Protein AF-A0A0R3TUL3-F1 (afdb_monomer_lite)

Secondary structure (DSSP, 8-state):
-HHHHHHHHHHHHHHHHHHHHHHHHTT----HHHHHHHHHT--THHHHHHS-TTSHHHHHHHHHHHHHHHHHHHHHHHHHHHHHHHHHHHHHHHHGGGGHHHHHHHHHHHHHHHHHHHHHHHHHHHHHHHHHHHHHHHHHHHHHHHHHHHHHHHHHHHHHHHHHHHHHHHHHHHHHHHH--

Foldseek 3Di:
DVVVVVVLVVLLVVLLVLLCVLCVVLVDDDDSVNSVVVLVVVDLVVLVVPRDPPDPSSVVSSVSNVVSSVVNVVSVVVVVVVVVVVVVVVVVVVVCPCVVVVVVVVVVVVVVVVVVVVVVVVVVVVVVVVVVVVVVVVVVVVVVVVVCVVVVVVVVVVVVVVVVVVVVVVVVVVVVVVVVD

InterPro domains:
  IPR000727 Target SNARE coiled-coil homology domain [PF05739] (98-134)
  IPR000727 Target SNARE coiled-coil homology domain [PS50192] (62-124)
  IPR000727 Target SNARE coiled-coil homology domain [SM00397] (57-124)
  IPR006011 Syntaxin, N-terminal domain [PF00804] (1-51)
  IPR006012 Syntaxin/epimorphin, conserved site [PS00914] (68-107)
  IPR010989 SNARE [SSF47661] (1-117)
  IPR045242 Syntaxin [PTHR19957] (1-155)

pLDDT: mean 79.67, std 10.66, range [42.91, 92.56]

Structure (mmCIF, N/CA/C/O backbone):
data_AF-A0A0R3TUL3-F1
#
_entry.id   AF-A0A0R3TUL3-F1
#
loop_
_atom_site.group_PDB
_atom_site.id
_atom_site.type_symbol
_atom_site.label_atom_id
_atom_site.label_alt_id
_atom_site.label_comp_id
_atom_site.label_asym_id
_atom_site.label_entity_id
_atom_site.label_seq_id
_atom_site.pdbx_PDB_ins_code
_atom_site.Cartn_x
_atom_site.Cartn_y
_atom_site.Cartn_z
_atom_site.occupancy
_atom_site.B_iso_or_equiv
_atom_site.auth_seq_id
_atom_site.auth_comp_id
_atom_site.auth_asym_id
_atom_site.auth_atom_id
_atom_site.pdbx_PDB_model_num
ATOM 1 N N . MET A 1 1 ? -3.781 -8.060 6.198 1.00 63.50 1 MET A N 1
ATOM 2 C CA . MET A 1 1 ? -4.369 -6.895 6.904 1.00 63.50 1 MET A CA 1
ATOM 3 C C . MET A 1 1 ? -5.847 -7.120 7.218 1.00 63.50 1 MET A C 1
ATOM 5 O O . MET A 1 1 ? -6.225 -7.020 8.376 1.00 63.50 1 MET A O 1
ATOM 9 N N . THR A 1 2 ? -6.669 -7.528 6.246 1.00 78.06 2 THR A N 1
ATOM 10 C CA . THR A 1 2 ? -8.078 -7.927 6.457 1.00 78.06 2 THR A CA 1
ATOM 11 C C . THR A 1 2 ? -8.256 -9.052 7.479 1.00 78.06 2 THR A C 1
ATOM 13 O O . THR A 1 2 ? -9.155 -8.975 8.307 1.00 78.06 2 THR A O 1
ATOM 16 N N . ASP A 1 3 ? -7.381 -10.060 7.490 1.00 82.19 3 ASP A N 1
ATOM 17 C CA . ASP A 1 3 ? -7.468 -11.150 8.477 1.00 82.19 3 ASP A CA 1
ATOM 18 C C . ASP A 1 3 ? -7.118 -10.701 9.901 1.00 82.19 3 ASP A C 1
ATOM 20 O O . ASP A 1 3 ? -7.704 -11.184 10.866 1.00 82.19 3 ASP A O 1
ATOM 24 N N . TYR A 1 4 ? -6.218 -9.722 10.036 1.00 78.81 4 TYR A N 1
ATOM 25 C CA . TYR A 1 4 ? -5.865 -9.140 11.331 1.00 78.81 4 TYR A CA 1
ATOM 26 C C . TYR A 1 4 ? -7.015 -8.291 11.891 1.00 78.81 4 TYR A C 1
ATOM 28 O O . TYR A 1 4 ? -7.368 -8.430 13.059 1.00 78.81 4 TYR A O 1
ATOM 36 N N . ASN A 1 5 ? -7.677 -7.498 11.039 1.00 82.81 5 ASN A N 1
ATOM 37 C CA . ASN A 1 5 ? -8.891 -6.771 11.414 1.00 82.81 5 ASN A CA 1
ATOM 38 C C . ASN A 1 5 ? -10.022 -7.731 11.839 1.00 82.81 5 ASN A C 1
ATOM 40 O O . ASN A 1 5 ? -10.608 -7.549 12.902 1.00 82.81 5 ASN A O 1
ATOM 44 N N . LYS A 1 6 ? -10.261 -8.816 11.085 1.00 87.56 6 LYS A N 1
ATOM 45 C CA . LYS A 1 6 ? -11.243 -9.853 11.459 1.00 87.56 6 LYS A CA 1
ATOM 46 C C . LYS A 1 6 ? -10.939 -10.485 12.820 1.00 87.56 6 LYS A C 1
ATOM 48 O O . LYS A 1 6 ? -11.854 -10.682 13.615 1.00 87.56 6 LYS A O 1
ATOM 53 N N . ALA A 1 7 ? -9.671 -10.791 13.098 1.00 85.31 7 ALA A N 1
ATOM 54 C CA . ALA A 1 7 ? -9.258 -11.346 14.385 1.00 85.31 7 ALA A CA 1
ATOM 55 C C . ALA A 1 7 ? -9.490 -10.358 15.545 1.00 85.31 7 ALA A C 1
ATOM 57 O O . ALA A 1 7 ? -9.951 -10.768 16.610 1.00 85.31 7 ALA A O 1
ATOM 58 N N . GLN A 1 8 ? -9.231 -9.061 15.337 1.00 80.94 8 GLN A N 1
ATOM 59 C CA . GLN A 1 8 ? -9.502 -8.023 16.337 1.00 80.94 8 GLN A CA 1
ATOM 60 C C . GLN A 1 8 ? -11.004 -7.833 16.593 1.00 80.94 8 GLN A C 1
ATOM 62 O O . GLN A 1 8 ? -11.419 -7.770 17.749 1.00 80.94 8 GLN A O 1
ATOM 67 N N . VAL A 1 9 ? -11.838 -7.821 15.549 1.00 88.12 9 VAL A N 1
ATOM 68 C CA . VAL A 1 9 ? -13.303 -7.742 15.701 1.00 88.12 9 VAL A CA 1
ATOM 69 C C . VAL A 1 9 ? -13.836 -8.952 16.474 1.00 88.12 9 VAL A C 1
ATOM 71 O O . VAL A 1 9 ? -14.602 -8.790 17.420 1.00 88.12 9 VAL A O 1
ATOM 74 N N . ALA A 1 10 ? -13.354 -10.159 16.166 1.00 88.12 10 ALA A N 1
ATOM 75 C CA . ALA A 1 10 ? -13.742 -11.363 16.899 1.00 88.12 10 ALA A CA 1
ATOM 76 C C . ALA A 1 10 ? -13.338 -11.313 18.387 1.00 88.12 10 ALA A C 1
ATOM 78 O O . ALA A 1 10 ? -14.084 -11.781 19.250 1.00 88.12 10 ALA A O 1
ATOM 79 N N . PHE A 1 11 ? -12.177 -10.732 18.710 1.00 86.06 11 PHE A N 1
ATOM 80 C CA . PHE A 1 11 ? -11.751 -10.535 20.098 1.00 86.06 11 PHE A CA 1
ATOM 81 C C . PHE A 1 11 ? -12.616 -9.493 20.826 1.00 86.06 11 PHE A C 1
ATOM 83 O O . PHE A 1 11 ? -13.019 -9.737 21.965 1.00 86.06 11 PHE A O 1
ATOM 90 N N . ARG A 1 12 ? -12.969 -8.379 20.163 1.00 87.75 12 ARG A N 1
ATOM 91 C CA . ARG A 1 12 ? -13.920 -7.376 20.683 1.00 87.75 12 ARG A CA 1
ATOM 92 C C . ARG A 1 12 ? -15.252 -8.029 21.047 1.00 87.75 12 ARG A C 1
ATOM 94 O O . ARG A 1 12 ? -15.722 -7.877 22.174 1.00 87.75 12 ARG A O 1
ATOM 101 N N . ASP A 1 13 ? -15.811 -8.820 20.133 1.00 88.88 13 ASP A N 1
ATOM 102 C CA . ASP A 1 13 ? -17.079 -9.523 20.344 1.00 88.88 13 ASP A CA 1
ATOM 103 C C . ASP A 1 13 ? -16.990 -10.544 21.486 1.00 88.88 13 ASP A C 1
ATOM 105 O O . ASP A 1 13 ? -17.917 -10.679 22.290 1.00 88.88 13 ASP A O 1
ATOM 109 N N . ALA A 1 14 ? -15.862 -11.249 21.615 1.00 88.94 14 ALA A N 1
ATOM 110 C CA . ALA A 1 14 ? -15.632 -12.169 22.724 1.00 88.94 14 ALA A CA 1
ATOM 111 C C . ALA A 1 14 ? -15.592 -11.441 24.080 1.00 88.94 14 ALA A C 1
ATOM 113 O O . ALA A 1 14 ? -16.222 -11.901 25.037 1.00 88.94 14 ALA A O 1
ATOM 114 N N . CYS A 1 15 ? -14.908 -10.295 24.170 1.00 86.50 15 CYS A N 1
ATOM 115 C CA . CYS A 1 15 ? -14.869 -9.467 25.378 1.00 86.50 15 CYS A CA 1
ATOM 116 C C . CYS A 1 15 ? -16.251 -8.903 25.731 1.00 86.50 15 CYS A C 1
ATOM 118 O O . CYS A 1 15 ? -16.692 -9.064 26.871 1.00 86.50 15 CYS A O 1
ATOM 120 N N . LYS A 1 16 ? -16.983 -8.357 24.751 1.00 88.06 16 LYS A N 1
ATOM 121 C CA . LYS A 1 16 ? -18.363 -7.875 24.927 1.00 88.06 16 LYS A CA 1
ATOM 122 C C . LYS A 1 16 ? -19.282 -8.967 25.478 1.00 88.06 16 LYS A C 1
ATOM 124 O O . LYS A 1 16 ? -19.986 -8.760 26.465 1.00 88.06 16 LYS A O 1
ATOM 129 N N . ASN A 1 17 ? -19.231 -10.164 24.891 1.00 89.31 17 ASN A N 1
ATOM 130 C CA . ASN A 1 17 ? -20.033 -11.303 25.340 1.00 89.31 17 ASN A CA 1
ATOM 131 C C . ASN A 1 17 ? -19.692 -11.746 26.772 1.00 89.31 17 ASN A C 1
ATOM 133 O O . ASN A 1 17 ? -20.576 -12.206 27.495 1.00 89.31 17 ASN A O 1
ATOM 137 N N . ARG A 1 18 ? -18.432 -11.613 27.206 1.00 86.12 18 ARG A N 1
ATOM 138 C CA . ARG A 1 18 ? -18.041 -11.905 28.595 1.00 86.12 18 ARG A CA 1
ATOM 139 C C . ARG A 1 18 ? -18.589 -10.864 29.566 1.00 86.12 18 ARG A C 1
ATOM 141 O O . ARG A 1 18 ? -19.163 -11.266 30.572 1.00 86.12 18 ARG A O 1
ATOM 148 N N . ILE A 1 19 ? -18.483 -9.572 29.247 1.00 85.06 19 ILE A N 1
ATOM 149 C CA . ILE A 1 19 ? -19.052 -8.492 30.073 1.00 85.06 19 ILE A CA 1
ATOM 150 C C . ILE A 1 19 ? -20.562 -8.687 30.219 1.00 85.06 19 ILE A C 1
ATOM 152 O O . ILE A 1 19 ? -21.077 -8.668 31.332 1.00 85.06 19 ILE A O 1
ATOM 156 N N . LYS A 1 20 ? -21.262 -8.994 29.120 1.00 86.75 20 LYS A N 1
ATOM 157 C CA . LYS A 1 20 ? -22.701 -9.278 29.148 1.00 86.75 20 LYS A CA 1
ATOM 158 C C . LYS A 1 20 ? -23.064 -10.387 30.137 1.00 86.75 20 LYS A C 1
ATOM 160 O O . LYS A 1 20 ? -23.961 -10.209 30.951 1.00 86.75 20 LYS A O 1
ATOM 165 N N . ARG A 1 21 ? -22.333 -11.506 30.110 1.00 86.00 21 ARG A N 1
ATOM 166 C CA . ARG A 1 21 ? -22.545 -12.615 31.056 1.00 86.00 21 ARG A CA 1
ATOM 167 C C . ARG A 1 21 ? -22.304 -12.192 32.507 1.00 86.00 21 ARG A C 1
ATOM 169 O O . ARG A 1 21 ? -23.050 -12.623 33.376 1.00 86.00 21 ARG A O 1
ATOM 176 N N . GLN A 1 22 ? -21.297 -11.357 32.776 1.00 80.19 22 GLN A N 1
ATOM 177 C CA . GLN A 1 22 ? -21.042 -10.848 34.131 1.00 80.19 22 GLN A CA 1
ATOM 178 C C . GLN A 1 22 ? -22.172 -9.929 34.621 1.00 80.19 22 GLN A C 1
ATOM 180 O O . GLN A 1 22 ? -22.565 -10.006 35.782 1.00 80.19 22 GLN A O 1
ATOM 185 N N . MET A 1 23 ? -22.751 -9.120 33.730 1.00 78.38 23 MET A N 1
ATOM 186 C CA . MET A 1 23 ? -23.908 -8.279 34.061 1.00 78.38 23 MET A CA 1
ATOM 187 C C . MET A 1 23 ? -25.179 -9.109 34.302 1.00 78.38 23 MET A C 1
ATOM 189 O O . MET A 1 23 ? -25.930 -8.821 35.231 1.00 78.38 23 MET A O 1
ATOM 193 N N . GLU A 1 24 ? -25.388 -10.181 33.529 1.00 82.00 24 GLU A N 1
ATOM 194 C CA . GLU A 1 24 ? -26.499 -11.122 33.734 1.00 82.00 24 GLU A CA 1
ATOM 195 C C . GLU A 1 24 ? -26.399 -11.851 35.088 1.00 82.00 24 GLU A C 1
ATOM 197 O O . GLU A 1 24 ? -27.421 -12.075 35.737 1.00 82.00 24 GLU A O 1
ATOM 202 N N . ILE A 1 25 ? -25.181 -12.182 35.546 1.00 80.38 25 ILE A N 1
ATOM 203 C CA . ILE A 1 25 ? -24.925 -12.776 36.875 1.00 80.38 25 ILE A CA 1
ATOM 204 C C . ILE A 1 25 ? -25.249 -11.787 38.003 1.00 80.38 25 ILE A C 1
ATOM 206 O O . ILE A 1 25 ? -25.731 -12.201 39.054 1.00 80.38 25 ILE A O 1
ATOM 210 N N . ALA A 1 26 ? -25.040 -10.488 37.782 1.00 73.50 26 ALA A N 1
ATOM 211 C CA . ALA A 1 26 ? -25.424 -9.421 38.709 1.00 73.50 26 ALA A CA 1
ATOM 212 C C . ALA A 1 26 ? -26.941 -9.103 38.688 1.00 73.50 26 ALA A C 1
ATOM 214 O O . ALA A 1 26 ? -27.346 -8.028 39.120 1.00 73.50 26 ALA A O 1
ATOM 215 N N . GLU A 1 27 ? -27.769 -10.018 38.162 1.00 69.44 27 GLU A N 1
ATOM 216 C CA . GLU A 1 27 ? -29.227 -9.902 37.990 1.00 69.44 27 GLU A CA 1
ATOM 217 C C . GLU A 1 27 ? -29.690 -8.723 37.118 1.00 69.44 27 GLU A C 1
ATOM 219 O O . GLU A 1 27 ? -30.865 -8.345 37.127 1.00 69.44 27 GLU A O 1
ATOM 224 N N . ARG A 1 28 ? -28.803 -8.177 36.279 1.00 71.62 28 ARG A N 1
ATOM 225 C CA . ARG A 1 28 ? -29.142 -7.081 35.375 1.00 71.62 28 ARG A CA 1
ATOM 226 C C . ARG A 1 28 ? -29.321 -7.582 33.946 1.00 71.62 28 ARG A C 1
ATOM 228 O O . ARG A 1 28 ? -28.384 -8.035 33.292 1.00 71.62 28 ARG A O 1
ATOM 235 N N . LYS A 1 29 ? -30.541 -7.453 33.424 1.00 73.75 29 LYS A N 1
ATOM 236 C CA . LYS A 1 29 ? -30.824 -7.677 32.001 1.00 73.75 29 LYS A CA 1
ATOM 237 C C . LYS A 1 29 ? -30.517 -6.399 31.230 1.00 73.75 29 LYS A C 1
ATOM 239 O O . LYS A 1 29 ? -31.255 -5.431 31.355 1.00 73.75 29 LYS A O 1
ATOM 244 N N . ILE A 1 30 ? -29.439 -6.420 30.454 1.00 77.69 30 ILE A N 1
ATOM 245 C CA . ILE A 1 30 ? -29.016 -5.308 29.594 1.00 77.69 30 ILE A CA 1
ATOM 246 C C . ILE A 1 30 ? -29.170 -5.750 28.145 1.00 77.69 30 ILE A C 1
ATOM 248 O O . ILE A 1 30 ? -28.827 -6.886 27.789 1.00 77.69 30 ILE A O 1
ATOM 252 N N . THR A 1 31 ? -29.706 -4.871 27.305 1.00 86.38 31 THR A N 1
ATOM 253 C CA . THR A 1 31 ? -29.759 -5.118 25.864 1.00 86.38 31 THR A CA 1
ATOM 254 C C . THR A 1 31 ? -28.363 -5.012 25.237 1.00 86.38 31 THR A C 1
ATOM 256 O O . THR A 1 31 ? -27.422 -4.485 25.827 1.00 86.38 31 THR A O 1
ATOM 259 N N . ASN A 1 32 ? -28.186 -5.566 24.034 1.00 84.50 32 ASN A N 1
ATOM 260 C CA . ASN A 1 32 ? -26.897 -5.457 23.342 1.00 84.50 32 ASN A CA 1
ATOM 261 C C . ASN A 1 32 ? -26.567 -4.015 22.933 1.00 84.50 32 ASN A C 1
ATOM 263 O O . ASN A 1 32 ? -25.383 -3.724 22.786 1.00 84.50 32 ASN A O 1
ATOM 267 N N . GLU A 1 33 ? -27.585 -3.178 22.715 1.00 84.62 33 GLU A N 1
ATOM 268 C CA . GLU A 1 33 ? -27.447 -1.756 22.386 1.00 84.62 33 GLU A CA 1
ATOM 269 C C . GLU A 1 33 ? -27.068 -0.943 23.624 1.00 84.62 33 GLU A C 1
ATOM 271 O O . GLU A 1 33 ? -26.027 -0.301 23.604 1.00 84.62 33 GLU A O 1
ATOM 276 N N . GLU A 1 34 ? -27.784 -1.087 24.746 1.00 83.31 34 GLU A N 1
ATOM 277 C CA . GLU A 1 34 ? -27.400 -0.401 25.994 1.00 83.31 34 GLU A CA 1
ATOM 278 C C . GLU A 1 34 ? -25.987 -0.775 26.457 1.00 83.31 34 GLU A C 1
ATOM 280 O O . GLU A 1 34 ? -25.258 0.070 26.968 1.00 83.31 34 GLU A O 1
ATOM 285 N N . LEU A 1 35 ? -25.570 -2.035 26.276 1.00 85.25 35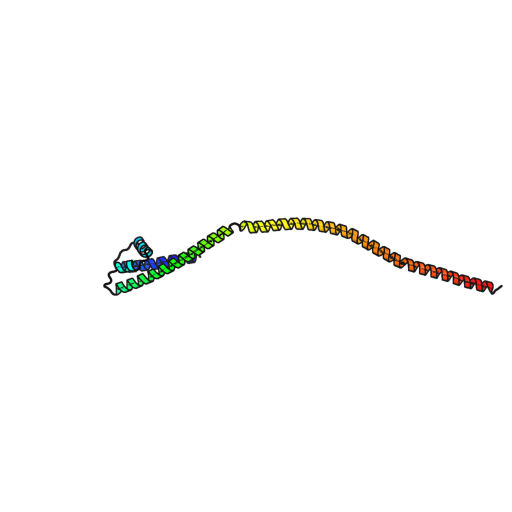 LEU A N 1
ATOM 286 C CA . LEU A 1 35 ? -24.207 -2.441 26.613 1.00 85.25 35 LEU A CA 1
ATOM 287 C C . LEU A 1 35 ? -23.164 -1.743 25.726 1.00 85.25 35 LEU A C 1
ATOM 289 O O . LEU A 1 35 ? -22.092 -1.422 26.224 1.00 85.25 35 LEU A O 1
ATOM 293 N N . GLU A 1 36 ? -23.447 -1.524 24.440 1.00 85.12 36 GLU A N 1
ATOM 294 C CA . GLU A 1 36 ? -22.537 -0.773 23.562 1.00 85.12 36 GLU A CA 1
ATOM 295 C C . GLU A 1 36 ? -22.482 0.697 23.962 1.00 85.12 36 GLU A C 1
ATOM 297 O O . GLU A 1 36 ? -21.385 1.219 24.118 1.00 85.12 36 GLU A O 1
ATOM 302 N N . ASP A 1 37 ? -23.622 1.325 24.254 1.00 84.69 37 ASP A N 1
ATOM 303 C CA . ASP A 1 37 ? -23.664 2.717 24.716 1.00 84.69 37 ASP A CA 1
ATOM 304 C C . ASP A 1 37 ? -22.838 2.908 26.004 1.00 84.69 37 ASP A C 1
ATOM 306 O O . ASP A 1 37 ? -22.110 3.892 26.168 1.00 84.69 37 ASP A O 1
ATOM 310 N N . MET A 1 38 ? -22.893 1.931 26.919 1.00 81.88 38 MET A N 1
ATOM 311 C CA . MET A 1 38 ? -22.071 1.925 28.132 1.00 81.88 38 MET A CA 1
ATOM 312 C C . MET A 1 38 ? -20.571 1.796 27.825 1.00 81.88 38 MET A C 1
ATOM 314 O O . MET A 1 38 ? -19.771 2.468 28.477 1.00 81.88 38 MET A O 1
ATOM 318 N N . LEU A 1 39 ? -20.181 0.969 26.850 1.00 84.31 39 LEU A N 1
ATOM 319 C CA . LEU A 1 39 ? -18.783 0.814 26.423 1.00 84.31 39 LEU A CA 1
ATOM 320 C C . LEU A 1 39 ? -18.270 2.073 25.695 1.00 84.31 39 LEU A C 1
ATOM 322 O O . LEU A 1 39 ? -17.158 2.522 25.960 1.00 84.31 39 LEU A O 1
ATOM 326 N N . GLU A 1 40 ? -19.090 2.685 24.837 1.00 82.75 40 GLU A N 1
ATOM 327 C CA . GLU A 1 40 ? -18.748 3.901 24.083 1.00 82.75 40 GLU A CA 1
ATOM 328 C C . GLU A 1 40 ? -18.623 5.139 24.977 1.00 82.75 40 GLU A C 1
ATOM 330 O O . GLU A 1 40 ? -17.837 6.044 24.688 1.00 82.75 40 GLU A O 1
ATOM 335 N N . SER A 1 41 ? -19.350 5.170 26.100 1.00 79.50 41 SER A N 1
ATOM 336 C CA . SER A 1 41 ? -19.275 6.264 27.075 1.00 79.50 41 SER A CA 1
ATOM 337 C C . SER A 1 41 ? -17.874 6.449 27.680 1.00 79.50 41 SER A C 1
A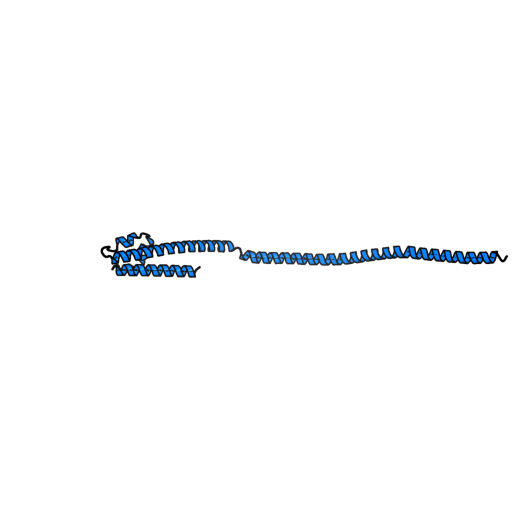TOM 339 O O . SER A 1 41 ? -17.568 7.518 28.216 1.00 79.50 41 SER A O 1
ATOM 341 N N . GLY A 1 42 ? -17.021 5.416 27.614 1.00 70.12 42 GLY A N 1
ATOM 342 C CA . GLY A 1 42 ? -15.632 5.447 28.070 1.00 70.12 42 GLY A CA 1
ATOM 343 C C . GLY A 1 42 ? -15.459 5.662 29.575 1.00 70.12 42 GLY A C 1
ATOM 344 O O . GLY A 1 42 ? -14.338 5.896 30.027 1.00 70.12 42 GLY A O 1
ATOM 345 N N . ASN A 1 43 ? -16.539 5.599 30.362 1.00 75.00 43 ASN A N 1
ATOM 346 C CA . ASN A 1 43 ? -16.515 5.850 31.797 1.00 75.00 43 ASN A CA 1
ATOM 347 C C . ASN A 1 43 ? -16.631 4.534 32.590 1.00 75.00 43 ASN A C 1
ATOM 349 O O . ASN A 1 43 ? -17.735 4.005 32.715 1.00 75.00 43 ASN A O 1
ATOM 353 N N . PRO A 1 44 ? -15.547 4.032 33.218 1.00 68.06 44 PRO A N 1
ATOM 354 C CA . PRO A 1 44 ? -15.585 2.803 34.019 1.00 68.06 44 PRO A CA 1
ATOM 355 C C . PRO A 1 44 ? -16.571 2.878 35.193 1.00 68.06 44 PRO A C 1
ATOM 357 O O . PRO A 1 44 ? -17.072 1.855 35.662 1.00 68.06 44 PRO A O 1
ATOM 360 N N . ALA A 1 45 ? -16.883 4.094 35.659 1.00 68.50 45 ALA A N 1
ATOM 361 C CA . ALA A 1 45 ? -17.805 4.310 36.764 1.00 68.50 45 ALA A CA 1
ATOM 362 C C . ALA A 1 45 ? -19.262 3.957 36.425 1.00 68.50 45 ALA A C 1
ATOM 364 O O . ALA A 1 45 ? -20.052 3.732 37.339 1.00 68.50 45 ALA A O 1
ATOM 365 N N . ILE A 1 46 ? -19.619 3.852 35.137 1.00 73.88 46 ILE A N 1
ATOM 366 C CA . ILE A 1 46 ? -20.965 3.436 34.721 1.00 73.88 46 ILE A CA 1
ATOM 367 C C . ILE A 1 46 ? -21.255 1.985 35.132 1.00 73.88 46 ILE A C 1
ATOM 369 O O . ILE A 1 46 ? -22.384 1.638 35.463 1.00 73.88 46 ILE A O 1
ATOM 373 N N . PHE A 1 47 ? -20.215 1.147 35.213 1.00 68.31 47 PHE A N 1
ATOM 374 C CA . PHE A 1 47 ? -20.339 -0.226 35.697 1.00 68.31 47 PHE A CA 1
ATOM 375 C C . PHE A 1 47 ? -20.416 -0.281 37.228 1.00 68.31 47 PHE A C 1
ATOM 377 O O . PHE A 1 47 ? -21.147 -1.104 37.771 1.00 68.31 47 PHE A O 1
ATOM 384 N N . THR A 1 48 ? -19.711 0.605 37.940 1.00 67.31 48 THR A N 1
ATOM 385 C CA . THR A 1 48 ? -19.662 0.601 39.414 1.00 67.31 48 THR A CA 1
ATOM 386 C C . THR A 1 48 ? -20.862 1.278 40.074 1.00 67.31 48 THR A C 1
ATOM 388 O O . THR A 1 48 ? -21.243 0.867 41.167 1.00 67.31 48 THR A O 1
ATOM 391 N N . GLN A 1 49 ? -21.482 2.275 39.432 1.00 62.41 49 GLN A N 1
ATOM 392 C CA . GLN A 1 49 ? -22.676 2.953 39.956 1.00 62.41 49 GLN A CA 1
ATOM 393 C C . GLN A 1 49 ? -23.918 2.053 39.990 1.00 62.41 49 GLN A C 1
ATOM 395 O O . GLN A 1 49 ? -24.810 2.289 40.802 1.00 62.41 49 GLN A O 1
ATOM 400 N N . GLU A 1 50 ? -23.978 1.024 39.144 1.00 57.53 50 GLU A N 1
ATOM 401 C CA . GLU A 1 50 ? -25.175 0.188 38.985 1.00 57.53 50 GLU A CA 1
ATOM 402 C C . GLU A 1 50 ? -25.053 -1.223 39.576 1.00 57.53 50 GLU A C 1
ATOM 404 O O . GLU A 1 50 ? -26.065 -1.909 39.708 1.00 57.53 50 GLU A O 1
ATOM 409 N N . ILE A 1 51 ? -23.855 -1.672 39.968 1.00 63.59 51 ILE A N 1
ATOM 410 C CA . ILE A 1 51 ? -23.671 -2.971 40.631 1.00 63.59 51 ILE A CA 1
ATOM 411 C C . ILE A 1 51 ? -23.668 -2.768 42.152 1.00 63.59 51 ILE A C 1
ATOM 413 O O . ILE A 1 51 ? -22.758 -2.150 42.710 1.00 63.59 51 ILE A O 1
ATOM 417 N N . MET A 1 52 ? -24.674 -3.325 42.838 1.00 60.03 52 MET A N 1
ATOM 418 C CA . MET A 1 52 ? -24.763 -3.299 44.303 1.00 60.03 52 MET A CA 1
ATOM 419 C C . MET A 1 52 ? -23.495 -3.907 44.922 1.00 60.03 52 MET A C 1
ATOM 421 O O . MET A 1 52 ? -23.209 -5.096 44.784 1.00 60.03 52 MET A O 1
ATOM 425 N N . THR A 1 53 ? -22.706 -3.076 45.603 1.00 62.03 53 THR A N 1
ATOM 426 C CA . THR A 1 53 ? -21.327 -3.389 46.022 1.00 62.03 53 THR A CA 1
ATOM 427 C C . THR A 1 53 ? -21.235 -4.204 47.321 1.00 62.03 53 THR A C 1
ATOM 429 O O . THR A 1 53 ? -20.143 -4.374 47.873 1.00 62.03 53 THR A O 1
ATOM 432 N N . ASP A 1 54 ? -22.366 -4.721 47.807 1.00 60.62 54 ASP A N 1
ATOM 433 C CA . ASP A 1 54 ? -22.500 -5.313 49.143 1.00 60.62 54 ASP A CA 1
ATOM 434 C C . ASP A 1 54 ? -21.904 -6.724 49.262 1.00 60.62 54 ASP A C 1
ATOM 436 O O . ASP A 1 54 ? -21.671 -7.209 50.369 1.00 60.62 54 ASP A O 1
ATOM 440 N N . THR A 1 55 ? -21.580 -7.383 48.143 1.00 69.94 55 THR A N 1
ATOM 441 C CA . THR A 1 55 ? -20.975 -8.724 48.143 1.00 69.94 55 THR A CA 1
ATOM 442 C C . THR A 1 55 ? -19.550 -8.717 47.584 1.00 69.94 55 THR A C 1
ATOM 444 O O . THR A 1 55 ? -19.218 -8.014 46.629 1.00 69.94 55 THR A O 1
ATOM 447 N N . GLN A 1 56 ? -18.671 -9.547 48.155 1.00 74.75 56 GLN A N 1
ATOM 448 C CA . GLN A 1 56 ? -17.295 -9.711 47.662 1.00 74.75 56 GLN A CA 1
ATOM 449 C C . GLN A 1 56 ? -17.249 -10.243 46.216 1.00 74.75 56 GLN A C 1
ATOM 451 O O . GLN A 1 56 ? -16.327 -9.926 45.465 1.00 74.75 56 GLN A O 1
ATOM 456 N N . GLN A 1 57 ? -18.280 -10.987 45.809 1.00 73.81 57 GLN A N 1
ATOM 457 C CA . GLN A 1 57 ? -18.462 -11.491 44.449 1.00 73.81 57 GLN A CA 1
ATOM 458 C C . GLN A 1 57 ? -18.776 -10.369 43.442 1.00 73.81 57 GLN A C 1
ATOM 460 O O . GLN A 1 57 ? -18.231 -10.372 42.337 1.00 73.81 57 GLN A O 1
ATOM 465 N N . ALA A 1 58 ? -19.573 -9.367 43.830 1.00 72.38 58 ALA A N 1
ATOM 466 C CA . ALA A 1 58 ? -19.838 -8.192 42.998 1.00 72.38 58 ALA A CA 1
ATOM 467 C C . ALA A 1 58 ? -18.562 -7.371 42.742 1.00 72.38 58 ALA A C 1
ATOM 469 O O . ALA A 1 58 ? -18.302 -6.965 41.612 1.00 72.38 58 ALA A O 1
ATOM 470 N N . LYS A 1 59 ? -17.704 -7.207 43.761 1.00 77.25 59 LYS A N 1
ATOM 471 C CA . LYS A 1 59 ? -16.407 -6.516 43.621 1.00 77.25 59 LYS A CA 1
ATOM 472 C C . LYS A 1 59 ? -15.447 -7.229 42.666 1.00 77.25 59 LYS A C 1
ATOM 474 O O . LYS A 1 59 ? -14.767 -6.574 41.886 1.00 77.25 59 LYS A O 1
ATOM 479 N N . GLN A 1 60 ? -15.398 -8.561 42.708 1.00 81.19 60 GLN A N 1
ATOM 480 C CA . GLN A 1 60 ? -14.590 -9.342 41.763 1.00 81.19 60 GLN A CA 1
ATOM 481 C C . GLN A 1 60 ? -15.132 -9.257 40.333 1.00 81.19 60 GLN A C 1
ATOM 483 O O . GLN A 1 60 ? -14.350 -9.129 39.395 1.00 81.19 60 GLN A O 1
ATOM 488 N N . SER A 1 61 ? -16.456 -9.286 40.172 1.00 79.25 61 SER A N 1
ATOM 489 C CA . SER A 1 61 ? -17.102 -9.165 38.859 1.00 79.25 61 SER A CA 1
ATOM 490 C C . SER A 1 61 ? -16.846 -7.788 38.242 1.00 79.25 61 SER A C 1
ATOM 492 O O . SER A 1 61 ? -16.519 -7.701 37.063 1.00 79.25 61 SER A O 1
ATOM 494 N N . LEU A 1 62 ? -16.893 -6.725 39.053 1.00 79.69 62 LEU A N 1
ATOM 495 C CA . LEU A 1 62 ? -16.526 -5.370 38.634 1.00 79.69 62 LEU A CA 1
ATOM 496 C C . LEU A 1 62 ? -15.071 -5.267 38.173 1.00 79.69 62 LEU A C 1
ATOM 498 O O . LEU A 1 62 ? -14.818 -4.700 37.116 1.00 79.69 62 LEU A O 1
ATOM 502 N N . ALA A 1 63 ? -14.129 -5.848 38.919 1.00 83.06 63 ALA A N 1
ATOM 503 C CA . ALA A 1 63 ? -12.719 -5.831 38.537 1.00 83.06 63 ALA A CA 1
ATOM 504 C C . ALA A 1 63 ? -12.453 -6.581 37.214 1.00 83.06 63 ALA A C 1
ATOM 506 O O . ALA A 1 63 ? -11.630 -6.140 36.414 1.00 83.06 63 ALA A O 1
ATOM 507 N N . ASP A 1 64 ? -13.156 -7.693 36.952 1.00 83.94 64 ASP A N 1
ATOM 508 C CA . ASP A 1 64 ? -13.066 -8.393 35.659 1.00 83.94 64 ASP A CA 1
ATOM 509 C C . ASP A 1 64 ? -13.680 -7.549 34.530 1.00 83.94 64 ASP A C 1
ATOM 511 O O . ASP A 1 64 ? -13.075 -7.432 33.467 1.00 83.94 64 ASP A O 1
ATOM 515 N N . ILE A 1 65 ? -14.830 -6.901 34.759 1.00 83.69 65 ILE A N 1
ATOM 516 C CA . ILE A 1 65 ? -15.452 -5.994 33.777 1.00 83.69 65 ILE A CA 1
ATOM 517 C C . ILE A 1 65 ? -14.512 -4.833 33.430 1.00 83.69 65 ILE A C 1
ATOM 519 O O . ILE A 1 65 ? -14.303 -4.561 32.249 1.00 83.69 65 ILE A O 1
ATOM 523 N N . GLU A 1 66 ? -13.905 -4.191 34.429 1.00 83.75 66 GLU A N 1
ATOM 524 C CA . GLU A 1 66 ? -12.970 -3.079 34.231 1.00 83.75 66 GLU A CA 1
ATOM 525 C C . GLU A 1 66 ? -11.733 -3.513 33.431 1.00 83.75 66 GLU A C 1
ATOM 527 O O . GLU A 1 66 ? -11.371 -2.862 32.450 1.00 83.75 66 GLU A O 1
ATOM 532 N N . ALA A 1 67 ? -11.149 -4.670 33.760 1.00 86.81 67 ALA A N 1
ATOM 533 C CA . ALA A 1 67 ? -10.029 -5.226 33.004 1.00 86.81 67 ALA A CA 1
ATOM 534 C C . ALA A 1 67 ? -10.402 -5.526 31.538 1.00 86.81 67 ALA A C 1
ATOM 536 O O . ALA A 1 67 ? -9.607 -5.282 30.629 1.00 86.81 67 ALA A O 1
ATOM 537 N N . ARG A 1 68 ? -11.619 -6.028 31.272 1.00 85.56 68 ARG A N 1
ATOM 538 C CA . ARG A 1 68 ? -12.089 -6.262 29.893 1.00 85.56 68 ARG A CA 1
ATOM 539 C C . ARG A 1 68 ? -12.377 -4.971 29.142 1.00 85.56 68 ARG A C 1
ATOM 541 O O . ARG A 1 68 ? -12.124 -4.916 27.943 1.00 85.56 68 ARG A O 1
ATOM 548 N N . HIS A 1 69 ? -12.890 -3.955 29.823 1.00 85.88 69 HIS A N 1
ATOM 549 C CA . HIS A 1 69 ? -13.091 -2.638 29.236 1.00 85.88 69 HIS A CA 1
ATOM 550 C C . HIS A 1 69 ? -11.752 -2.021 28.809 1.00 85.88 69 HIS A C 1
ATOM 552 O O . HIS A 1 69 ? -11.628 -1.522 27.694 1.00 85.88 69 HIS A O 1
ATOM 558 N N . GLU A 1 70 ? -10.712 -2.149 29.638 1.00 87.19 70 GLU A N 1
ATOM 559 C CA . GLU A 1 70 ? -9.359 -1.713 29.279 1.00 87.19 70 GLU A CA 1
ATOM 560 C C . GLU A 1 70 ? -8.812 -2.463 28.047 1.00 87.19 70 GLU A C 1
ATOM 562 O O . GLU A 1 70 ? -8.212 -1.851 27.159 1.00 87.19 70 GLU A O 1
ATOM 567 N N . ASP A 1 71 ? -9.053 -3.776 27.949 1.00 87.88 71 ASP A N 1
ATOM 568 C CA . ASP A 1 71 ? -8.683 -4.570 26.770 1.00 87.88 71 ASP A CA 1
ATOM 569 C C . ASP A 1 71 ? -9.416 -4.100 25.498 1.00 87.88 71 ASP A C 1
ATOM 571 O O . ASP A 1 71 ? -8.810 -4.045 24.425 1.00 87.88 71 ASP A O 1
ATOM 575 N N . ILE A 1 72 ? -10.701 -3.734 25.607 1.00 86.75 72 ILE A N 1
ATOM 576 C CA . ILE A 1 72 ? -11.489 -3.180 24.494 1.00 86.75 72 ILE A CA 1
ATOM 577 C C . ILE A 1 72 ? -10.912 -1.829 24.054 1.00 86.75 72 ILE A C 1
ATOM 579 O O . ILE A 1 72 ? -10.671 -1.647 22.862 1.00 86.75 72 ILE A O 1
ATOM 583 N N . ILE A 1 73 ? -10.586 -0.929 24.989 1.00 87.62 73 ILE A N 1
ATOM 584 C CA . ILE A 1 73 ? -9.967 0.374 24.678 1.00 87.62 73 ILE A CA 1
ATOM 585 C C . ILE A 1 73 ? -8.633 0.191 23.939 1.00 87.62 73 ILE A C 1
ATOM 587 O O . ILE A 1 73 ? -8.358 0.873 22.946 1.00 87.62 73 ILE A O 1
ATOM 591 N N . LYS A 1 74 ? -7.783 -0.737 24.400 1.00 88.00 74 LYS A N 1
ATOM 592 C CA . LYS A 1 74 ? -6.510 -1.049 23.725 1.00 88.00 74 LYS A CA 1
ATOM 593 C C . LYS A 1 74 ? -6.746 -1.540 22.300 1.00 88.00 74 LYS A C 1
ATOM 595 O O . LYS A 1 74 ? -6.035 -1.126 21.386 1.00 88.00 74 LYS A O 1
ATOM 600 N N . LEU A 1 75 ? -7.752 -2.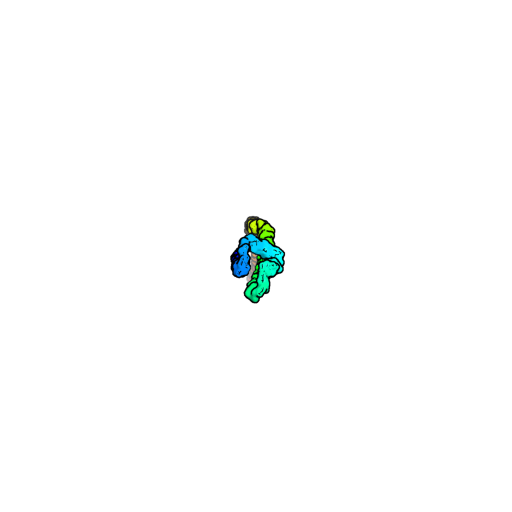387 22.108 1.00 86.94 75 LEU A N 1
ATOM 601 C CA . LEU A 1 75 ? -8.104 -2.914 20.798 1.00 86.94 75 LEU A CA 1
ATOM 602 C C . LEU A 1 75 ? -8.647 -1.828 19.862 1.00 86.94 75 LEU A C 1
ATOM 604 O O . LEU A 1 75 ? -8.236 -1.775 18.707 1.00 86.94 75 LEU A O 1
ATOM 608 N N . GLU A 1 76 ? -9.501 -0.927 20.348 1.00 86.00 76 GLU A N 1
ATOM 609 C CA . GLU A 1 76 ? -9.986 0.219 19.572 1.00 86.00 76 GLU A CA 1
ATOM 610 C C . GLU A 1 76 ? -8.847 1.125 19.112 1.00 86.00 76 GLU A C 1
ATOM 612 O O . GLU A 1 76 ? -8.839 1.573 17.963 1.00 86.00 76 GLU A O 1
ATOM 617 N N . LYS A 1 77 ? -7.851 1.356 19.975 1.00 88.56 77 LYS A N 1
ATOM 618 C CA . LYS A 1 77 ? -6.645 2.096 19.599 1.00 88.56 77 LYS A CA 1
ATOM 619 C C . LYS A 1 77 ? -5.891 1.393 18.467 1.00 88.56 77 LYS A C 1
ATOM 621 O O . LYS A 1 77 ? -5.562 2.035 17.475 1.00 88.56 77 LYS A O 1
ATOM 626 N N . SER A 1 78 ? -5.676 0.081 18.572 1.00 85.56 78 SER A N 1
ATOM 627 C CA . SER A 1 78 ? -5.012 -0.693 17.515 1.00 85.56 78 SER A CA 1
ATOM 628 C C . SER A 1 78 ? -5.813 -0.750 16.208 1.00 85.56 78 SER A C 1
ATOM 630 O O . SER A 1 78 ? -5.215 -0.761 15.134 1.00 85.56 78 SER A O 1
ATOM 632 N N . ILE A 1 79 ? -7.151 -0.761 16.267 1.00 86.38 79 ILE A N 1
ATOM 633 C CA . ILE A 1 79 ? -8.005 -0.668 15.072 1.00 86.38 79 ILE A CA 1
ATOM 634 C C . ILE A 1 79 ? -7.876 0.712 14.423 1.00 86.38 79 ILE A C 1
ATOM 636 O O . ILE A 1 79 ? -7.778 0.777 13.199 1.00 86.38 79 ILE A O 1
ATOM 640 N N . LYS A 1 80 ? -7.852 1.799 15.209 1.00 87.50 80 LYS A N 1
ATOM 641 C CA . LYS A 1 80 ? -7.655 3.167 14.695 1.00 87.50 80 LYS A CA 1
ATOM 642 C C . LYS A 1 80 ? -6.313 3.307 13.980 1.00 87.50 80 LYS A C 1
ATOM 644 O O . LYS A 1 80 ? -6.290 3.728 12.833 1.00 87.50 80 LYS A O 1
ATOM 649 N N . GLU A 1 81 ? -5.229 2.843 14.597 1.00 87.25 81 GLU A N 1
ATOM 650 C CA . GLU A 1 81 ? -3.896 2.842 13.974 1.00 87.25 81 GLU A CA 1
ATOM 651 C C . GLU A 1 81 ? -3.885 2.061 12.648 1.00 87.25 81 GLU A C 1
ATOM 653 O O . GLU A 1 81 ? -3.296 2.485 11.655 1.00 87.25 81 GLU A O 1
ATOM 658 N N . LEU A 1 82 ? -4.576 0.920 12.599 1.00 87.00 82 LEU A N 1
ATOM 659 C CA . LEU A 1 82 ? -4.701 0.126 11.382 1.00 87.00 82 LEU A CA 1
ATOM 660 C C . LEU A 1 82 ? -5.595 0.787 10.324 1.00 87.00 82 LEU A C 1
ATOM 662 O O . LEU A 1 82 ? -5.316 0.644 9.135 1.00 87.00 82 LEU A O 1
ATOM 666 N N . HIS A 1 83 ? -6.640 1.509 10.728 1.00 85.75 83 HIS A N 1
ATOM 667 C CA . HIS A 1 83 ? -7.465 2.306 9.825 1.00 85.75 83 HIS A CA 1
ATOM 668 C C . HIS A 1 83 ? -6.657 3.437 9.183 1.00 85.75 83 HIS A C 1
ATOM 670 O O . HIS A 1 83 ? -6.719 3.596 7.965 1.00 85.75 83 HIS A O 1
ATOM 676 N N . ASP A 1 84 ? -5.842 4.143 9.968 1.00 86.75 84 ASP A N 1
ATOM 677 C CA . ASP A 1 84 ? -4.957 5.198 9.468 1.00 86.75 84 ASP A CA 1
ATOM 678 C C . ASP A 1 84 ? -3.962 4.629 8.443 1.00 86.75 84 ASP A C 1
ATOM 680 O O . ASP A 1 84 ? -3.840 5.154 7.339 1.00 86.75 84 ASP A O 1
ATOM 684 N N . MET A 1 85 ? -3.358 3.466 8.724 1.00 86.56 85 MET A N 1
ATOM 685 C CA . MET A 1 85 ? -2.511 2.767 7.745 1.00 86.56 85 MET A CA 1
ATOM 686 C C . MET A 1 85 ? -3.264 2.370 6.465 1.00 86.56 85 MET A C 1
ATOM 688 O O . MET A 1 85 ? -2.684 2.380 5.379 1.00 86.56 85 MET A O 1
ATOM 692 N N . PHE A 1 86 ? -4.541 1.984 6.564 1.00 83.88 86 PHE A N 1
ATOM 693 C CA . PHE A 1 86 ? -5.362 1.680 5.390 1.00 83.88 86 PHE A CA 1
ATOM 694 C C . PHE A 1 86 ? -5.677 2.930 4.565 1.00 83.88 86 PHE A C 1
ATOM 696 O O . PHE A 1 86 ? -5.666 2.840 3.339 1.00 83.88 86 PHE A O 1
ATOM 703 N N . MET A 1 87 ? -5.928 4.069 5.212 1.00 85.88 87 MET A N 1
ATOM 704 C CA . MET A 1 87 ? -6.142 5.350 4.535 1.00 85.88 87 MET A CA 1
ATOM 705 C C . MET A 1 87 ? -4.868 5.852 3.858 1.00 85.88 87 MET A C 1
ATOM 707 O O . MET A 1 87 ? -4.915 6.247 2.694 1.00 85.88 87 MET A O 1
ATOM 711 N N . ASP A 1 88 ? -3.719 5.733 4.521 1.00 88.19 88 ASP A N 1
ATOM 712 C CA . ASP A 1 88 ? -2.420 6.041 3.921 1.00 88.19 88 ASP A CA 1
ATOM 713 C C . ASP A 1 88 ? -2.127 5.128 2.728 1.00 88.19 88 ASP A C 1
ATOM 715 O O . ASP A 1 88 ? -1.691 5.591 1.674 1.00 88.19 88 ASP A O 1
ATOM 719 N N . MET A 1 89 ? -2.425 3.830 2.841 1.00 83.31 89 MET A N 1
ATOM 720 C CA . MET A 1 89 ? -2.296 2.903 1.718 1.00 83.31 89 MET A CA 1
ATOM 721 C C . MET A 1 89 ? -3.251 3.264 0.573 1.00 83.31 89 MET A C 1
ATOM 723 O O . MET A 1 89 ? -2.851 3.187 -0.585 1.00 83.31 89 MET A O 1
ATOM 727 N N . ALA A 1 90 ? -4.486 3.678 0.867 1.00 81.62 90 ALA A N 1
ATOM 728 C CA . ALA A 1 90 ? -5.439 4.114 -0.148 1.00 81.62 90 ALA A CA 1
ATOM 729 C C . ALA A 1 90 ? -4.949 5.375 -0.880 1.00 81.62 90 ALA A C 1
ATOM 731 O O . ALA A 1 90 ? -4.940 5.380 -2.108 1.00 81.62 90 ALA A O 1
ATOM 732 N N . MET A 1 91 ? -4.437 6.380 -0.160 1.00 84.06 91 MET A N 1
ATOM 733 C CA . MET A 1 91 ? -3.817 7.574 -0.757 1.00 84.06 91 MET A CA 1
ATOM 734 C C . MET A 1 91 ? -2.567 7.235 -1.586 1.00 84.06 91 MET A C 1
ATOM 736 O O . MET A 1 91 ? -2.356 7.779 -2.673 1.00 84.06 91 MET A O 1
ATOM 740 N N . LEU A 1 92 ? -1.722 6.316 -1.108 1.00 79.38 92 LEU A N 1
ATOM 741 C CA . LEU A 1 92 ? -0.546 5.851 -1.851 1.00 79.38 92 LEU A CA 1
ATOM 742 C C . LEU A 1 92 ? -0.922 5.079 -3.119 1.00 79.38 92 LEU A C 1
ATOM 744 O O . LEU A 1 92 ? -0.199 5.162 -4.106 1.00 79.38 92 LEU A O 1
ATOM 748 N N . VAL A 1 93 ? -2.017 4.319 -3.112 1.00 77.81 93 VAL A N 1
ATOM 749 C CA . VAL A 1 93 ? -2.514 3.611 -4.301 1.00 77.81 93 VA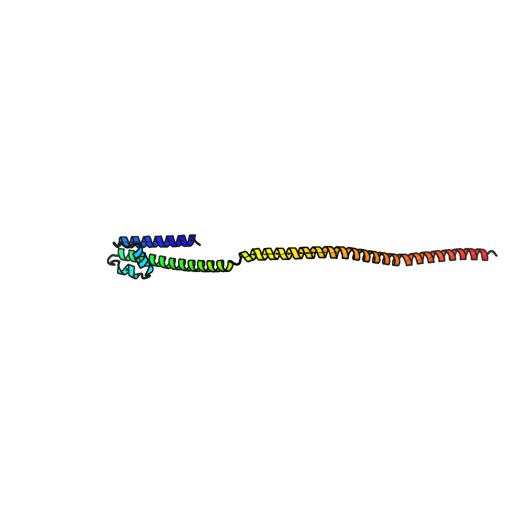L A CA 1
ATOM 750 C C . VAL A 1 93 ? -3.189 4.578 -5.273 1.00 77.81 93 VAL A C 1
ATOM 752 O O . VAL A 1 93 ? -2.955 4.473 -6.472 1.00 77.81 93 VAL A O 1
ATOM 755 N N . GLU A 1 94 ? -3.958 5.552 -4.780 1.00 75.75 94 GLU A N 1
ATOM 756 C CA . GLU A 1 94 ? -4.585 6.593 -5.604 1.00 75.75 94 GLU A CA 1
ATOM 757 C C . GLU A 1 94 ? -3.532 7.463 -6.306 1.00 75.75 94 GLU A C 1
ATOM 759 O O . GLU A 1 94 ? -3.594 7.648 -7.519 1.00 75.75 94 GLU A O 1
ATOM 764 N N . SER A 1 95 ? -2.490 7.898 -5.589 1.00 68.25 95 SER A N 1
ATOM 765 C CA . SER A 1 95 ? -1.349 8.610 -6.190 1.00 68.25 95 SER A CA 1
ATOM 766 C C . SER A 1 95 ? -0.503 7.740 -7.132 1.00 68.25 95 SER A C 1
ATOM 768 O O . SER A 1 95 ? 0.149 8.261 -8.035 1.00 68.25 95 SER A O 1
ATOM 770 N N . GLN A 1 96 ? -0.529 6.412 -6.973 1.00 55.38 96 GLN A N 1
ATOM 771 C CA . GLN A 1 96 ? 0.057 5.458 -7.922 1.00 55.38 96 GLN A CA 1
ATOM 772 C C . GLN A 1 96 ? -0.887 5.095 -9.080 1.00 55.38 96 GLN A C 1
ATOM 774 O O . GLN A 1 96 ? -0.487 4.333 -9.961 1.00 55.38 96 GLN A O 1
ATOM 779 N N . GLY A 1 97 ? -2.098 5.661 -9.139 1.00 56.31 97 GLY A N 1
ATOM 780 C CA . GLY A 1 97 ? -3.050 5.489 -10.241 1.00 56.31 97 GLY A CA 1
ATOM 781 C C . GLY A 1 97 ? -2.530 5.966 -11.605 1.00 56.31 97 GLY A C 1
ATOM 782 O O . GLY A 1 97 ? -3.022 5.509 -12.631 1.00 56.31 97 GLY A O 1
ATOM 783 N N . GLU A 1 98 ? -1.469 6.779 -11.639 1.00 55.78 98 GLU A N 1
ATOM 784 C CA . GLU A 1 98 ? -0.719 7.136 -12.858 1.00 55.78 98 GLU A CA 1
ATOM 785 C C . GLU A 1 98 ? 0.431 6.154 -13.195 1.00 55.78 98 GLU A C 1
ATOM 787 O O . GLU A 1 98 ? 1.287 6.439 -14.032 1.00 55.78 98 GLU A O 1
ATOM 792 N N . MET A 1 99 ? 0.535 4.992 -12.534 1.00 52.69 99 MET A N 1
ATOM 793 C CA . MET A 1 99 ? 1.619 4.023 -12.784 1.00 52.69 99 MET A CA 1
ATOM 794 C C . MET A 1 99 ? 1.262 2.913 -13.784 1.00 52.69 99 MET A C 1
ATOM 796 O O . MET A 1 99 ? 2.128 2.109 -14.124 1.00 52.69 99 MET A O 1
ATOM 800 N N . ILE A 1 100 ? 0.037 2.887 -14.317 1.00 53.34 100 ILE A N 1
ATOM 801 C CA . ILE A 1 100 ? -0.245 2.128 -15.549 1.00 53.34 100 ILE A CA 1
ATOM 802 C C . ILE A 1 100 ? 0.378 2.852 -16.753 1.00 53.34 100 ILE A C 1
ATOM 804 O O . ILE A 1 100 ? 1.032 2.203 -17.571 1.00 53.34 100 ILE A O 1
ATOM 808 N N . ASP A 1 101 ? 0.345 4.191 -16.762 1.00 57.81 101 ASP A N 1
ATOM 809 C CA . ASP A 1 101 ? 1.011 5.005 -17.785 1.00 57.81 101 ASP A CA 1
ATOM 810 C C . ASP A 1 101 ? 2.523 4.785 -17.811 1.00 57.81 101 ASP A C 1
ATOM 812 O O . ASP A 1 101 ? 3.129 4.906 -18.861 1.00 57.81 101 ASP A O 1
ATOM 816 N N . ARG A 1 102 ? 3.183 4.410 -16.707 1.00 60.12 102 ARG A N 1
ATOM 817 C CA . ARG A 1 102 ? 4.656 4.304 -16.705 1.00 60.12 102 ARG A CA 1
ATOM 818 C C . ARG A 1 102 ? 5.200 3.082 -17.433 1.00 60.12 102 ARG A C 1
ATOM 820 O O . ARG A 1 102 ? 6.289 3.170 -17.995 1.00 60.12 102 ARG A O 1
ATOM 827 N N . ILE A 1 103 ? 4.509 1.940 -17.405 1.00 65.56 103 ILE A N 1
ATOM 828 C CA . ILE A 1 103 ? 4.959 0.770 -18.178 1.00 65.56 103 ILE A CA 1
ATOM 829 C C . ILE A 1 103 ? 4.690 1.024 -19.653 1.00 65.56 103 ILE A C 1
ATOM 831 O O . ILE A 1 103 ? 5.597 0.845 -20.458 1.00 65.56 103 ILE A O 1
ATOM 835 N N . GLU A 1 104 ? 3.489 1.490 -19.991 1.00 72.50 104 GLU A N 1
ATOM 836 C CA . GLU A 1 104 ? 3.133 1.816 -21.370 1.00 72.50 104 GLU A CA 1
ATOM 837 C C . GLU A 1 104 ? 4.048 2.911 -21.930 1.00 72.50 104 GLU A C 1
ATOM 839 O O . GLU A 1 104 ? 4.634 2.714 -22.983 1.00 72.50 104 GLU A O 1
ATOM 844 N N . PHE A 1 105 ? 4.327 3.970 -21.168 1.00 77.31 105 PHE A N 1
ATOM 845 C CA . PHE A 1 105 ? 5.254 5.043 -21.537 1.00 77.31 105 PHE A CA 1
ATOM 846 C C . PHE A 1 105 ? 6.704 4.577 -21.702 1.00 77.31 105 PHE A C 1
ATOM 848 O O . PHE A 1 105 ? 7.382 4.988 -22.641 1.00 77.31 105 PHE A O 1
ATOM 855 N N . ASN A 1 106 ? 7.209 3.714 -20.813 1.00 79.94 106 ASN A N 1
ATOM 856 C CA . ASN A 1 106 ? 8.569 3.184 -20.950 1.00 79.94 106 ASN A CA 1
ATOM 857 C C . ASN A 1 106 ? 8.682 2.204 -22.126 1.00 79.94 106 ASN A C 1
ATOM 859 O O . ASN A 1 106 ? 9.718 2.160 -22.788 1.00 79.94 106 ASN A O 1
ATOM 863 N N . VAL A 1 107 ? 7.634 1.416 -22.386 1.00 84.81 107 VAL A N 1
ATOM 864 C CA . VAL A 1 107 ? 7.567 0.518 -23.545 1.00 84.81 107 VAL A CA 1
ATOM 865 C C . VAL A 1 107 ? 7.451 1.328 -24.837 1.00 84.81 107 VAL A C 1
ATOM 867 O O . VAL A 1 107 ? 8.177 1.035 -25.782 1.00 84.81 107 VAL A O 1
ATOM 870 N N . ASP A 1 108 ? 6.626 2.372 -24.865 1.00 82.88 108 ASP A N 1
ATOM 871 C CA . ASP A 1 108 ? 6.445 3.266 -26.014 1.00 82.88 108 ASP A CA 1
ATOM 872 C C . ASP A 1 108 ? 7.738 4.030 -26.340 1.00 82.88 108 ASP A C 1
ATOM 874 O O . ASP A 1 108 ? 8.221 3.990 -27.472 1.00 82.88 108 ASP A O 1
ATOM 878 N N . GLN A 1 109 ? 8.416 4.590 -25.328 1.00 84.12 109 GLN A N 1
ATOM 879 C CA . GLN A 1 109 ? 9.750 5.174 -25.518 1.00 84.12 109 GLN A CA 1
ATOM 880 C C . GLN A 1 109 ? 10.770 4.154 -26.030 1.00 84.12 109 GLN A C 1
ATOM 882 O O . GLN A 1 109 ? 11.575 4.469 -26.907 1.00 84.12 109 GLN A O 1
ATOM 887 N N . ALA A 1 110 ? 10.769 2.927 -25.499 1.00 86.81 110 ALA A N 1
ATOM 888 C CA . ALA A 1 110 ? 11.684 1.893 -25.971 1.00 86.81 110 ALA A CA 1
ATOM 889 C C . ALA A 1 110 ? 11.443 1.558 -27.453 1.00 86.81 110 ALA A C 1
ATOM 891 O O . ALA A 1 110 ? 12.408 1.351 -28.192 1.00 86.81 110 ALA A O 1
ATOM 892 N N . VAL A 1 111 ? 10.184 1.543 -27.903 1.00 90.56 111 VAL A N 1
ATOM 893 C CA . VAL A 1 111 ? 9.829 1.346 -29.316 1.00 90.56 111 VAL A CA 1
ATOM 894 C C . VAL A 1 111 ? 10.370 2.489 -30.183 1.00 90.56 111 VAL A C 1
ATOM 896 O O . VAL A 1 111 ? 11.036 2.208 -31.183 1.00 90.56 111 VAL A O 1
ATOM 899 N N . ASP A 1 112 ? 10.181 3.746 -29.775 1.00 89.38 112 ASP A N 1
ATOM 900 C CA . ASP A 1 112 ? 10.661 4.924 -30.519 1.00 89.38 112 ASP A CA 1
ATOM 901 C C . ASP A 1 112 ? 12.203 4.958 -30.638 1.00 89.38 112 ASP A C 1
ATOM 903 O O . ASP A 1 112 ? 12.779 5.162 -31.719 1.00 89.38 112 ASP A O 1
ATOM 907 N N . TYR A 1 113 ? 12.912 4.623 -29.552 1.00 90.06 113 TYR A N 1
ATOM 908 C CA . TYR A 1 113 ? 14.372 4.482 -29.574 1.00 90.06 113 TYR A CA 1
ATOM 909 C C . TYR A 1 113 ? 14.846 3.360 -30.506 1.00 90.06 113 TYR A C 1
ATOM 911 O O . TYR A 1 113 ? 15.847 3.529 -31.212 1.00 90.06 113 TYR A O 1
ATOM 919 N N . ILE A 1 114 ? 14.148 2.221 -30.544 1.00 90.75 114 ILE A N 1
ATOM 920 C CA . ILE A 1 114 ? 14.485 1.103 -31.438 1.00 90.75 114 ILE A CA 1
ATOM 921 C C . ILE A 1 114 ? 14.272 1.495 -32.904 1.00 90.75 114 ILE A C 1
ATOM 923 O O . ILE A 1 114 ? 15.094 1.141 -33.759 1.00 90.75 114 ILE A O 1
ATOM 927 N N . GLU A 1 115 ? 13.208 2.234 -33.219 1.00 90.81 115 GLU A N 1
ATOM 928 C CA . GLU A 1 115 ? 12.939 2.691 -34.582 1.00 90.81 115 GLU A CA 1
ATOM 929 C C . GLU A 1 115 ? 14.021 3.661 -35.076 1.00 90.81 115 GLU A C 1
ATOM 931 O O . GLU A 1 115 ? 14.595 3.466 -36.159 1.00 90.81 115 GLU A O 1
ATOM 936 N N . THR A 1 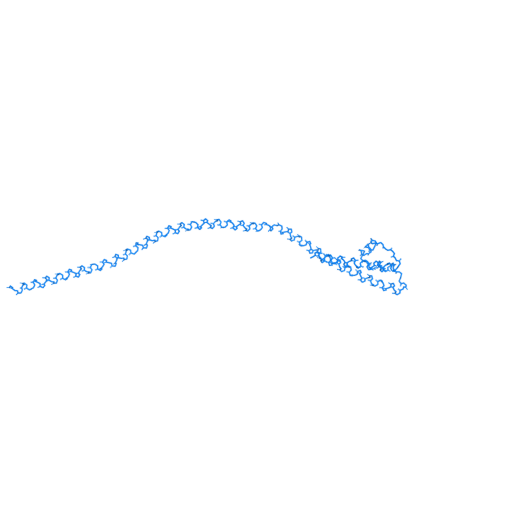116 ? 14.392 4.632 -34.240 1.00 90.50 116 THR A N 1
ATOM 937 C CA . THR A 1 116 ? 15.484 5.568 -34.534 1.00 90.50 116 THR A CA 1
ATOM 938 C C . THR A 1 116 ? 16.823 4.835 -34.688 1.00 90.50 116 THR A C 1
ATOM 940 O O . THR A 1 116 ? 17.527 5.012 -35.691 1.00 90.50 116 THR A O 1
ATOM 943 N N . ALA A 1 117 ? 17.151 3.917 -33.773 1.00 90.31 117 ALA A N 1
ATOM 944 C CA . ALA A 1 117 ? 18.372 3.113 -33.841 1.00 90.31 117 ALA A CA 1
ATOM 945 C C . ALA A 1 117 ? 18.435 2.238 -35.106 1.00 90.31 117 ALA A C 1
ATOM 947 O O . ALA A 1 117 ? 19.498 2.085 -35.722 1.00 90.31 117 ALA A O 1
ATOM 948 N N . LYS A 1 118 ? 17.298 1.690 -35.554 1.00 92.56 118 LYS A N 1
ATOM 949 C CA . LYS A 1 118 ? 17.197 0.930 -36.809 1.00 92.56 118 LYS A CA 1
ATOM 950 C C . LYS A 1 118 ? 17.474 1.819 -38.022 1.00 92.56 118 LYS A C 1
ATOM 952 O O . LYS A 1 118 ? 18.191 1.397 -38.939 1.00 92.56 118 LYS A O 1
ATOM 957 N N . ALA A 1 119 ? 16.935 3.039 -38.042 1.00 92.38 119 ALA A N 1
ATOM 958 C CA . ALA A 1 119 ? 17.172 3.996 -39.119 1.00 92.38 119 ALA A CA 1
ATOM 959 C C . ALA A 1 119 ? 18.657 4.387 -39.212 1.00 92.38 119 ALA A C 1
ATOM 961 O O . ALA A 1 119 ? 19.236 4.363 -40.306 1.00 92.38 119 ALA A O 1
ATOM 962 N N . ASP A 1 120 ? 19.296 4.669 -38.080 1.00 91.19 120 ASP A N 1
ATOM 963 C CA . ASP A 1 120 ? 20.703 5.067 -38.041 1.00 91.19 120 ASP A CA 1
ATOM 964 C C . ASP A 1 120 ? 21.655 3.906 -38.334 1.00 91.19 120 ASP A C 1
ATOM 966 O O . ASP A 1 120 ? 22.610 4.082 -39.093 1.00 91.19 120 ASP A O 1
ATOM 970 N N . THR A 1 121 ? 21.341 2.684 -37.895 1.00 89.75 121 THR A N 1
ATOM 971 C CA . THR A 1 121 ? 22.104 1.483 -38.279 1.00 89.75 121 THR A CA 1
ATOM 972 C C . THR A 1 121 ? 22.058 1.262 -39.794 1.00 89.75 121 THR A C 1
ATOM 974 O O . THR A 1 121 ? 23.075 0.967 -40.428 1.00 89.75 121 THR A O 1
ATOM 977 N N . LYS A 1 122 ? 20.899 1.484 -40.429 1.00 91.00 122 LYS A N 1
ATOM 978 C CA . LYS A 1 122 ? 20.763 1.387 -41.891 1.00 91.00 122 LYS A CA 1
ATOM 979 C C . LYS A 1 122 ? 21.590 2.451 -42.618 1.00 91.00 122 LYS A C 1
ATOM 981 O O . LYS A 1 122 ? 22.183 2.151 -43.658 1.00 91.00 122 LYS A O 1
ATOM 986 N N . LYS A 1 123 ? 21.654 3.681 -42.095 1.00 91.44 123 LYS A N 1
ATOM 987 C CA . LYS A 1 123 ? 22.536 4.736 -42.628 1.00 91.44 123 LYS A CA 1
ATOM 988 C C . LYS A 1 123 ? 24.011 4.368 -42.434 1.00 91.44 123 LYS A C 1
ATOM 990 O O . LYS A 1 123 ? 24.776 4.466 -43.391 1.00 91.44 123 LYS A O 1
ATOM 995 N N . ALA A 1 124 ? 24.398 3.870 -41.260 1.00 89.88 124 ALA A N 1
ATOM 996 C CA . ALA A 1 124 ? 25.767 3.459 -40.952 1.00 89.88 124 ALA A CA 1
ATOM 997 C C . ALA A 1 124 ? 26.271 2.364 -41.905 1.00 89.88 124 ALA A C 1
ATOM 999 O O . ALA A 1 124 ? 27.371 2.479 -42.442 1.00 89.88 124 ALA A O 1
ATOM 1000 N N . VAL A 1 125 ? 25.442 1.360 -42.217 1.00 90.19 125 VAL A N 1
ATOM 1001 C CA . VAL A 1 125 ? 25.778 0.323 -43.211 1.00 90.19 125 VAL A CA 1
ATOM 1002 C C . VAL A 1 125 ? 26.005 0.928 -44.601 1.00 90.19 125 VAL A C 1
ATOM 1004 O O . VAL A 1 125 ? 26.965 0.561 -45.286 1.00 90.19 125 VAL A O 1
ATOM 1007 N N . LYS A 1 126 ? 25.166 1.886 -45.025 1.00 89.44 126 LYS A N 1
ATOM 1008 C CA . LYS A 1 126 ? 25.356 2.589 -46.305 1.00 89.44 126 LYS A CA 1
ATOM 1009 C C . LYS A 1 126 ? 26.683 3.349 -46.323 1.00 89.44 126 LYS A C 1
ATOM 1011 O O . LYS A 1 126 ? 27.467 3.146 -47.252 1.00 89.44 126 LYS A O 1
ATOM 1016 N N . TYR A 1 127 ? 26.973 4.140 -45.290 1.00 88.31 127 TYR A N 1
ATOM 1017 C CA . TYR A 1 127 ? 28.239 4.871 -45.179 1.00 88.31 127 TYR A CA 1
ATOM 1018 C C . TYR A 1 127 ? 29.449 3.932 -45.146 1.00 88.31 127 TYR A C 1
ATOM 1020 O O . TYR A 1 127 ? 30.400 4.143 -45.894 1.00 88.31 127 TYR A O 1
ATOM 1028 N N . GLN A 1 128 ? 29.389 2.838 -44.383 1.00 85.69 128 GLN A N 1
ATOM 1029 C CA . GLN A 1 128 ? 30.452 1.833 -44.333 1.00 85.69 128 GLN A CA 1
ATOM 1030 C C . GLN A 1 128 ? 30.679 1.173 -45.702 1.00 85.69 128 GLN A C 1
ATOM 1032 O O . GLN A 1 128 ? 31.817 0.927 -46.099 1.00 85.69 128 GLN A O 1
ATOM 1037 N N . SER A 1 129 ? 29.613 0.873 -46.452 1.00 84.94 129 SER A N 1
ATOM 1038 C CA . SER A 1 129 ? 29.732 0.283 -47.792 1.00 84.94 129 SER A CA 1
ATOM 1039 C C . SER A 1 129 ? 30.388 1.234 -48.801 1.00 84.94 129 SER A C 1
ATOM 1041 O O . SER A 1 129 ? 31.203 0.789 -49.609 1.00 84.94 129 SER A O 1
ATOM 1043 N N . ALA A 1 130 ? 30.095 2.536 -48.723 1.00 84.25 130 ALA A N 1
ATOM 1044 C CA . ALA A 1 130 ? 30.726 3.551 -49.560 1.00 84.25 130 ALA A CA 1
ATOM 1045 C C . ALA A 1 130 ? 32.194 3.777 -49.159 1.00 84.25 130 ALA A C 1
ATOM 1047 O O . ALA A 1 130 ? 33.076 3.768 -50.018 1.00 84.25 130 ALA A O 1
ATOM 1048 N N . ALA A 1 131 ? 32.471 3.880 -47.856 1.00 83.12 131 ALA A N 1
ATOM 1049 C CA . ALA A 1 131 ? 33.817 4.065 -47.322 1.00 83.12 131 ALA A CA 1
ATOM 1050 C C . ALA A 1 131 ? 34.749 2.890 -47.661 1.00 83.12 131 ALA A C 1
ATOM 1052 O O . ALA A 1 131 ? 35.900 3.115 -48.028 1.00 83.12 131 ALA A O 1
ATOM 1053 N N . ARG A 1 132 ? 34.254 1.641 -47.628 1.00 84.38 132 ARG A N 1
ATOM 1054 C CA . ARG A 1 132 ? 35.040 0.456 -48.020 1.00 84.38 132 ARG A CA 1
ATOM 1055 C C . ARG A 1 132 ? 35.531 0.523 -49.466 1.00 84.38 132 ARG A C 1
ATOM 1057 O O . ARG A 1 132 ? 36.682 0.183 -49.717 1.00 84.38 132 ARG A O 1
ATOM 1064 N N . LYS A 1 133 ? 34.705 1.009 -50.402 1.00 81.94 133 LYS A N 1
ATOM 1065 C CA . LYS A 1 133 ? 35.107 1.167 -51.812 1.00 81.94 133 LYS A CA 1
ATOM 1066 C C . LYS A 1 133 ? 36.241 2.184 -51.951 1.00 81.94 133 LYS A C 1
ATOM 1068 O O . LYS A 1 133 ? 37.248 1.895 -52.591 1.00 81.94 133 LYS A O 1
ATOM 1073 N N . VAL A 1 134 ? 36.116 3.335 -51.293 1.00 82.88 134 VAL A N 1
ATOM 1074 C CA . VAL A 1 134 ? 37.140 4.393 -51.329 1.00 82.88 134 VAL A CA 1
ATOM 1075 C C . VAL A 1 134 ? 38.435 3.939 -50.648 1.00 82.88 134 VAL A C 1
ATOM 1077 O O . VAL A 1 134 ? 39.515 4.130 -51.198 1.00 82.88 134 VAL A O 1
ATOM 1080 N N . SER A 1 135 ? 38.334 3.264 -49.500 1.00 78.38 135 SER A N 1
ATOM 1081 C CA . SER A 1 135 ? 39.485 2.708 -48.781 1.00 78.38 135 SER A CA 1
ATOM 1082 C C . SER A 1 135 ? 40.227 1.652 -49.608 1.00 78.38 135 SER A C 1
ATOM 1084 O O . SER A 1 135 ? 41.453 1.704 -49.680 1.00 78.38 135 SER A O 1
ATOM 1086 N N . SER A 1 136 ? 39.513 0.763 -50.313 1.00 78.94 136 SER A N 1
ATOM 1087 C CA . SER A 1 136 ? 40.153 -0.221 -51.198 1.00 78.94 136 SER A CA 1
ATOM 1088 C C . SER A 1 136 ? 40.891 0.419 -52.377 1.00 78.94 136 SER A C 1
ATOM 1090 O O . SER A 1 136 ? 41.967 -0.046 -52.745 1.00 78.94 136 SER A O 1
ATOM 1092 N N . LEU A 1 137 ? 40.356 1.513 -52.933 1.00 82.19 137 LEU A N 1
ATOM 1093 C CA . LEU A 1 137 ? 41.003 2.248 -54.022 1.00 82.19 137 LEU A CA 1
ATOM 1094 C C . LEU A 1 137 ? 42.260 2.975 -53.534 1.00 82.19 137 LEU A C 1
ATOM 1096 O O . LEU A 1 137 ? 43.313 2.853 -54.154 1.00 82.19 137 LEU A O 1
ATOM 1100 N N . LEU A 1 138 ? 42.178 3.667 -52.393 1.00 86.25 138 LEU A N 1
ATOM 1101 C CA . LEU A 1 138 ? 43.330 4.332 -51.777 1.00 86.25 138 LEU A CA 1
ATOM 1102 C C . LEU A 1 138 ? 44.454 3.335 -51.467 1.00 86.25 138 LEU A C 1
ATOM 1104 O O . LEU A 1 138 ? 45.619 3.606 -51.762 1.00 86.25 138 LEU A O 1
ATOM 1108 N N . GLN A 1 139 ? 44.109 2.163 -50.928 1.00 85.62 139 GLN A N 1
ATOM 1109 C CA . GLN A 1 139 ? 45.089 1.131 -50.604 1.00 85.62 139 GLN A CA 1
ATOM 1110 C C . GLN A 1 139 ? 45.737 0.525 -51.859 1.00 85.62 139 GLN A C 1
ATOM 1112 O O . GLN A 1 139 ? 46.947 0.299 -51.860 1.00 85.62 139 GLN A O 1
ATOM 1117 N N . ALA A 1 140 ? 44.977 0.333 -52.943 1.00 89.06 140 ALA A N 1
ATOM 1118 C CA . ALA A 1 140 ? 45.513 -0.116 -54.228 1.00 89.06 140 ALA A CA 1
ATOM 1119 C C . ALA A 1 140 ? 46.482 0.911 -54.846 1.00 89.06 140 ALA A C 1
ATOM 1121 O O . ALA A 1 140 ? 47.576 0.532 -55.265 1.00 89.06 140 ALA A O 1
ATOM 1122 N N . CYS A 1 141 ? 46.131 2.204 -54.840 1.00 89.00 141 CYS A N 1
ATOM 1123 C CA . CYS A 1 141 ? 47.003 3.278 -55.332 1.00 89.00 141 CYS A CA 1
ATOM 1124 C C . CYS A 1 141 ? 48.302 3.399 -54.520 1.00 89.00 141 CYS A C 1
ATOM 1126 O O . CYS A 1 141 ? 49.376 3.605 -55.088 1.00 89.00 141 CYS A O 1
ATOM 1128 N N . TYR A 1 142 ? 48.226 3.248 -53.194 1.00 92.31 142 TYR A N 1
ATOM 1129 C CA . TYR A 1 142 ? 49.414 3.242 -52.339 1.00 92.31 142 TYR A CA 1
ATOM 1130 C C . TYR A 1 142 ? 50.348 2.075 -52.689 1.00 92.31 142 TYR A C 1
ATOM 1132 O O . TYR A 1 142 ? 51.548 2.277 -52.885 1.00 92.31 142 TYR A O 1
ATOM 1140 N N . HIS A 1 143 ? 49.795 0.867 -52.840 1.00 89.62 143 HIS A N 1
ATOM 1141 C CA . HIS A 1 143 ? 50.579 -0.318 -53.190 1.00 89.62 143 HIS A CA 1
ATOM 1142 C C . HIS A 1 143 ? 51.213 -0.204 -54.586 1.00 89.62 143 HIS A C 1
ATOM 1144 O O . HIS A 1 143 ? 52.381 -0.553 -54.755 1.00 89.62 143 HIS A O 1
ATOM 1150 N N . SER A 1 144 ? 50.496 0.347 -55.575 1.00 88.25 144 SER A N 1
ATOM 1151 C CA . SER A 1 144 ? 51.047 0.549 -56.921 1.00 88.25 144 SER A CA 1
ATOM 1152 C C . SER A 1 144 ? 52.195 1.559 -56.938 1.00 88.25 144 SER A C 1
ATOM 1154 O O . SER A 1 144 ? 53.213 1.311 -57.582 1.00 88.25 144 SER A O 1
ATOM 1156 N N . MET A 1 145 ? 52.073 2.674 -56.207 1.00 89.50 145 MET A N 1
ATOM 1157 C CA . MET A 1 145 ? 53.141 3.680 -56.114 1.00 89.50 145 MET A CA 1
ATOM 1158 C C . MET A 1 145 ? 54.401 3.114 -55.445 1.00 89.50 145 MET A C 1
ATOM 1160 O O . MET A 1 145 ? 55.512 3.371 -55.911 1.00 89.50 145 MET A O 1
ATOM 1164 N N . LEU A 1 146 ? 54.237 2.301 -54.394 1.00 89.88 146 LEU A N 1
ATOM 1165 C CA . LEU A 1 146 ? 55.350 1.642 -53.708 1.00 89.88 146 LEU A CA 1
ATOM 1166 C C . LEU A 1 146 ? 56.086 0.654 -54.631 1.00 89.88 146 LEU A C 1
ATOM 1168 O O . LEU A 1 146 ? 57.316 0.664 -54.682 1.00 89.88 146 LEU A O 1
ATOM 1172 N N . CYS A 1 147 ? 55.349 -0.152 -55.406 1.00 88.31 147 CYS A N 1
ATOM 1173 C CA . CYS A 1 147 ? 55.937 -1.066 -56.389 1.00 88.31 147 CYS A CA 1
ATOM 1174 C C . CYS A 1 147 ? 56.766 -0.324 -57.445 1.00 88.31 147 CYS A C 1
ATOM 1176 O O . CYS A 1 147 ? 57.903 -0.714 -57.701 1.00 88.31 147 CYS A O 1
ATOM 1178 N N . VAL A 1 148 ? 56.245 0.763 -58.027 1.00 89.38 148 VAL A N 1
ATOM 1179 C CA . VAL A 1 148 ? 56.995 1.545 -59.029 1.00 89.38 148 VAL A CA 1
ATOM 1180 C C . VAL A 1 148 ? 58.276 2.123 -58.421 1.00 89.38 148 VAL A C 1
ATOM 1182 O O . VAL A 1 148 ? 59.342 1.996 -59.023 1.00 89.38 148 VAL A O 1
ATOM 1185 N N . CYS A 1 149 ? 58.199 2.683 -57.210 1.00 88.44 149 CYS A N 1
ATOM 1186 C CA . CYS A 1 149 ? 59.355 3.243 -56.504 1.00 88.44 149 CYS A CA 1
ATOM 1187 C C . CYS A 1 149 ? 60.476 2.209 -56.279 1.00 88.44 149 CYS A C 1
ATOM 1189 O O . CYS A 1 149 ? 61.649 2.539 -56.424 1.00 88.44 149 CYS A O 1
ATOM 1191 N N . MET A 1 150 ? 60.132 0.949 -55.987 1.00 86.31 150 MET A N 1
ATOM 1192 C CA . MET A 1 150 ? 61.111 -0.128 -55.777 1.00 86.31 150 MET A CA 1
ATOM 1193 C C . MET A 1 150 ? 61.633 -0.750 -57.083 1.00 86.31 150 MET A C 1
ATOM 1195 O O . MET A 1 150 ? 62.793 -1.158 -57.155 1.00 86.31 150 MET A O 1
ATOM 1199 N N . CYS A 1 151 ? 60.804 -0.855 -58.125 1.00 85.50 151 CYS A N 1
ATOM 1200 C CA . CYS A 1 151 ? 61.181 -1.518 -59.377 1.00 85.50 151 CYS A CA 1
ATOM 1201 C C . CYS A 1 151 ? 62.051 -0.636 -60.289 1.00 85.50 151 CYS A C 1
ATOM 1203 O O . CYS A 1 151 ? 63.015 -1.132 -60.871 1.00 85.50 151 CYS A O 1
ATOM 1205 N N . VAL A 1 152 ? 61.748 0.663 -60.402 1.00 87.25 152 VAL A N 1
ATOM 1206 C CA . VAL A 1 152 ? 62.464 1.604 -61.287 1.00 87.25 152 VAL A CA 1
ATOM 1207 C C . VAL A 1 152 ? 63.976 1.695 -61.010 1.00 87.25 152 VAL A C 1
ATOM 1209 O O . VAL A 1 152 ? 64.743 1.561 -61.967 1.00 87.25 152 VAL A O 1
ATOM 1212 N N . PRO A 1 153 ? 64.455 1.875 -59.761 1.00 88.50 153 PRO A N 1
ATOM 1213 C CA . PRO A 1 153 ? 65.891 1.957 -59.498 1.00 88.50 153 PRO A CA 1
ATOM 1214 C C . PRO A 1 153 ? 66.605 0.639 -59.807 1.00 88.50 153 PRO A C 1
ATOM 1216 O O . PRO A 1 153 ? 67.687 0.662 -60.384 1.00 88.50 153 PRO A O 1
ATOM 1219 N N . ASN A 1 154 ? 65.986 -0.508 -59.516 1.00 85.06 154 ASN A N 1
ATOM 1220 C CA . ASN A 1 154 ? 66.571 -1.814 -59.826 1.00 85.06 154 ASN A CA 1
ATOM 1221 C C . ASN A 1 154 ? 66.724 -2.034 -61.341 1.00 85.06 154 ASN A C 1
ATOM 1223 O O . ASN A 1 154 ? 67.770 -2.496 -61.787 1.00 85.06 154 ASN A O 1
ATOM 1227 N N . ILE A 1 155 ? 65.727 -1.649 -62.147 1.00 84.31 155 ILE A N 1
ATOM 1228 C CA . ILE A 1 155 ? 65.805 -1.742 -63.615 1.00 84.31 155 ILE A CA 1
ATOM 1229 C C . ILE A 1 155 ? 66.899 -0.816 -64.165 1.00 84.31 155 ILE A C 1
ATOM 1231 O O . ILE A 1 155 ? 67.683 -1.230 -65.021 1.00 84.31 155 ILE A O 1
ATOM 1235 N N . LEU A 1 156 ? 66.995 0.415 -63.648 1.00 84.19 156 LEU A N 1
ATOM 1236 C CA . LEU A 1 156 ? 68.045 1.362 -64.033 1.00 84.19 156 LEU A CA 1
ATOM 1237 C C . LEU A 1 156 ? 69.439 0.812 -63.717 1.00 84.19 156 LEU A C 1
ATOM 1239 O O . LEU A 1 156 ? 70.290 0.804 -64.605 1.00 84.19 156 LEU A O 1
ATOM 1243 N N . VAL A 1 157 ? 69.654 0.286 -62.508 1.00 86.88 157 VAL A N 1
ATOM 1244 C CA . VAL A 1 157 ? 70.925 -0.339 -62.107 1.00 86.88 157 VAL A CA 1
ATOM 1245 C C . VAL A 1 157 ? 71.278 -1.509 -63.028 1.00 86.88 157 VAL A C 1
ATOM 1247 O O . VAL A 1 157 ? 72.403 -1.574 -63.517 1.00 86.88 157 VAL A O 1
ATOM 1250 N N . VAL A 1 158 ? 70.321 -2.387 -63.347 1.00 85.62 158 VAL A N 1
ATOM 1251 C CA . VAL A 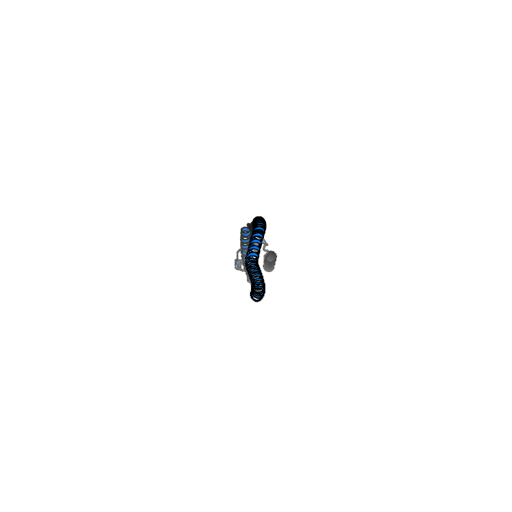1 158 ? 70.547 -3.511 -64.274 1.00 85.62 158 VAL A CA 1
ATOM 1252 C C . VAL A 1 158 ? 70.921 -3.018 -65.676 1.00 85.62 158 VAL A C 1
ATOM 1254 O O . VAL A 1 158 ? 71.861 -3.538 -66.274 1.00 85.62 158 VAL A O 1
ATOM 1257 N N . SER A 1 159 ? 70.244 -1.990 -66.194 1.00 81.69 159 SER A N 1
ATOM 1258 C CA . SER A 1 159 ? 70.544 -1.426 -67.519 1.00 81.69 159 SER A CA 1
ATOM 1259 C C . SER A 1 159 ? 71.920 -0.743 -67.588 1.00 81.69 159 SER A C 1
ATOM 1261 O O . SER A 1 159 ? 72.645 -0.904 -68.574 1.00 81.69 159 SER A O 1
ATOM 1263 N N . LEU A 1 160 ? 72.320 -0.044 -66.518 1.00 83.75 160 LEU A N 1
ATOM 1264 C CA . LEU A 1 160 ? 73.642 0.570 -66.365 1.00 83.75 160 LEU A CA 1
ATOM 1265 C C . LEU A 1 160 ? 74.740 -0.494 -66.268 1.00 83.75 160 LEU A C 1
ATOM 1267 O O . LEU A 1 160 ? 75.745 -0.393 -66.971 1.00 83.75 160 LEU A O 1
ATOM 1271 N N . CYS A 1 161 ? 74.532 -1.547 -65.472 1.00 82.12 161 CYS A N 1
ATOM 1272 C CA . CYS A 1 161 ? 75.453 -2.681 -65.400 1.00 82.12 161 CYS A CA 1
ATOM 1273 C C . CYS A 1 161 ? 75.602 -3.384 -66.757 1.00 82.12 161 CYS A C 1
ATOM 1275 O O . CYS A 1 161 ? 76.721 -3.690 -67.161 1.00 82.12 161 CYS A O 1
ATOM 1277 N N . CYS A 1 162 ? 74.504 -3.596 -67.490 1.00 80.56 162 CYS A N 1
ATOM 1278 C CA . CYS A 1 162 ? 74.538 -4.249 -68.800 1.00 80.56 162 CYS A CA 1
ATOM 1279 C C . CYS A 1 162 ? 75.283 -3.397 -69.849 1.00 80.56 162 CYS A C 1
ATOM 1281 O O . CYS A 1 162 ? 76.098 -3.916 -70.611 1.00 80.56 162 CYS A O 1
ATOM 1283 N N . SER A 1 163 ? 75.085 -2.074 -69.827 1.00 80.50 163 SER A N 1
ATOM 1284 C CA . SER A 1 163 ? 75.799 -1.134 -70.706 1.00 80.50 163 SER A CA 1
ATOM 1285 C C . SER A 1 163 ? 77.297 -1.068 -70.387 1.00 80.50 163 SER A C 1
ATOM 1287 O O . SER A 1 163 ? 78.125 -1.060 -71.297 1.00 80.50 163 SER A O 1
ATOM 1289 N N . CYS A 1 164 ? 77.659 -1.069 -69.100 1.00 78.94 164 CYS A N 1
ATOM 1290 C CA . CYS A 1 164 ? 79.053 -1.080 -68.656 1.00 78.94 164 CYS A CA 1
ATOM 1291 C C . CYS A 1 164 ? 79.762 -2.386 -69.047 1.00 78.94 164 CYS A C 1
ATOM 1293 O O . CYS A 1 164 ? 80.881 -2.344 -69.555 1.00 78.94 164 CYS A O 1
ATOM 1295 N N . PHE A 1 165 ? 79.083 -3.531 -68.913 1.00 77.69 165 PHE A N 1
ATOM 1296 C CA . PHE A 1 165 ? 79.598 -4.823 -69.371 1.00 77.69 165 PHE A CA 1
ATOM 1297 C C . PHE A 1 165 ? 79.857 -4.827 -70.884 1.00 77.69 165 PHE A C 1
ATOM 1299 O O . PHE A 1 165 ? 80.933 -5.226 -71.323 1.00 77.69 165 PHE A O 1
ATOM 1306 N N . SER A 1 166 ? 78.921 -4.303 -71.682 1.00 73.56 166 SER A N 1
ATOM 1307 C CA . SER A 1 166 ? 79.086 -4.237 -73.139 1.00 73.56 166 SER A CA 1
ATOM 1308 C C . SER A 1 166 ? 80.245 -3.323 -73.567 1.00 73.56 166 SER A C 1
ATOM 1310 O O . SER A 1 166 ? 80.948 -3.650 -74.521 1.00 73.56 166 SER A O 1
ATOM 1312 N N . PHE A 1 167 ? 80.478 -2.209 -72.860 1.00 74.69 167 PHE A N 1
ATOM 1313 C CA . PHE A 1 167 ? 81.625 -1.321 -73.104 1.00 74.69 167 PHE A CA 1
ATOM 1314 C C . PHE A 1 167 ? 82.964 -1.958 -72.709 1.00 74.69 167 PHE A C 1
ATOM 1316 O O . PHE A 1 167 ? 83.952 -1.768 -73.412 1.00 74.69 167 PHE A O 1
ATOM 1323 N N . CYS A 1 168 ? 83.002 -2.725 -71.614 1.00 72.94 168 CYS A N 1
ATOM 1324 C CA . CYS A 1 168 ? 84.209 -3.433 -71.176 1.00 72.94 168 CYS A CA 1
ATOM 1325 C C . CYS A 1 168 ? 84.646 -4.477 -72.217 1.00 72.94 168 CYS A C 1
ATOM 1327 O O . CYS A 1 168 ? 85.799 -4.477 -72.639 1.00 72.94 168 CYS A O 1
ATOM 1329 N N . VAL A 1 169 ? 83.698 -5.278 -72.717 1.00 72.50 169 VAL A N 1
ATOM 1330 C CA . VAL A 1 169 ? 83.958 -6.305 -73.742 1.00 72.50 169 VAL A CA 1
ATOM 1331 C C . VAL A 1 169 ? 84.426 -5.687 -75.067 1.00 72.50 169 VAL A C 1
ATOM 1333 O O . VAL A 1 169 ? 85.369 -6.179 -75.680 1.00 72.50 169 VAL A O 1
ATOM 1336 N N . TRP A 1 170 ? 83.818 -4.582 -75.517 1.00 62.91 170 TRP A N 1
ATOM 1337 C CA . TRP A 1 170 ? 84.273 -3.887 -76.733 1.00 62.91 170 TRP A CA 1
ATOM 1338 C C . TRP A 1 170 ? 85.640 -3.207 -76.560 1.00 62.91 170 TRP A C 1
ATOM 1340 O O . TRP A 1 170 ? 86.407 -3.123 -77.518 1.00 62.91 170 TRP A O 1
ATOM 1350 N N . GLY A 1 171 ? 85.957 -2.742 -75.347 1.00 68.50 171 GLY A N 1
ATOM 1351 C CA . GLY A 1 171 ? 87.269 -2.195 -75.004 1.00 68.50 171 GLY A CA 1
ATOM 1352 C C . GLY A 1 171 ? 88.388 -3.235 -75.099 1.00 68.50 171 GLY A C 1
ATOM 1353 O O . GLY A 1 171 ? 89.422 -2.944 -75.698 1.00 68.50 171 GLY A O 1
ATOM 1354 N N . GLU A 1 172 ? 88.166 -4.448 -74.581 1.00 64.25 172 GLU A N 1
ATOM 1355 C CA . GLU A 1 172 ? 89.120 -5.563 -74.709 1.00 64.25 172 GLU A CA 1
ATOM 1356 C C . GLU A 1 172 ? 89.341 -5.956 -76.180 1.00 64.25 172 GLU A C 1
ATOM 1358 O O . GLU A 1 172 ? 90.485 -6.029 -76.627 1.00 64.25 172 GLU A O 1
ATOM 1363 N N . ILE A 1 173 ? 88.265 -6.079 -76.968 1.00 60.66 173 ILE A N 1
ATOM 1364 C CA . ILE A 1 173 ? 88.342 -6.438 -78.397 1.00 60.66 173 ILE A CA 1
ATOM 1365 C C . ILE A 1 173 ? 89.104 -5.381 -79.220 1.00 60.66 173 ILE A C 1
ATOM 1367 O O . ILE A 1 173 ? 89.887 -5.724 -80.109 1.00 60.66 173 ILE A O 1
ATOM 1371 N N . CYS A 1 174 ? 88.900 -4.087 -78.948 1.00 58.53 174 CYS A N 1
ATOM 1372 C CA . CYS A 1 174 ? 89.636 -3.017 -79.631 1.00 58.53 174 CYS A CA 1
ATOM 1373 C C . CYS A 1 174 ? 91.122 -2.975 -79.240 1.00 58.53 174 CYS A C 1
ATOM 1375 O O . CYS A 1 174 ? 91.954 -2.642 -80.084 1.00 58.53 174 CYS A O 1
ATOM 1377 N N . TRP A 1 175 ? 91.473 -3.308 -77.993 1.00 56.41 175 TRP A N 1
ATOM 1378 C CA . TRP A 1 175 ? 92.870 -3.350 -77.555 1.00 56.41 175 TRP A CA 1
ATOM 1379 C C . TRP A 1 175 ? 93.625 -4.531 -78.175 1.00 56.41 175 TRP A C 1
ATOM 1381 O O . TRP A 1 175 ? 94.713 -4.327 -78.710 1.00 56.41 175 TRP A O 1
ATOM 1391 N N . GLU A 1 176 ? 93.023 -5.725 -78.218 1.00 55.81 176 GLU A N 1
ATOM 1392 C CA . GLU A 1 176 ? 93.615 -6.880 -78.911 1.00 55.81 176 GLU A CA 1
ATOM 1393 C C . GLU A 1 176 ? 93.837 -6.609 -80.406 1.00 55.81 176 GLU A C 1
ATOM 1395 O O . GLU A 1 176 ? 94.908 -6.915 -80.930 1.00 55.81 176 GLU A O 1
ATOM 1400 N N . ASN A 1 177 ? 92.890 -5.953 -81.088 1.00 55.66 177 ASN A N 1
ATOM 1401 C CA . ASN A 1 177 ? 93.058 -5.583 -82.500 1.00 55.66 177 ASN A CA 1
ATOM 1402 C C . ASN A 1 177 ? 94.107 -4.484 -82.734 1.00 55.66 177 ASN A C 1
ATOM 1404 O O . ASN A 1 177 ? 94.696 -4.432 -83.811 1.00 55.66 177 ASN A O 1
ATOM 1408 N N . SER A 1 178 ? 94.351 -3.606 -81.757 1.00 57.44 178 SER A N 1
ATOM 1409 C CA . SER A 1 178 ? 95.337 -2.526 -81.886 1.00 57.44 178 SER A CA 1
ATOM 1410 C C . SER A 1 178 ? 96.758 -2.938 -81.484 1.00 57.44 178 SER A C 1
ATOM 1412 O O . SER A 1 178 ? 97.696 -2.224 -81.822 1.00 57.44 178 SER A O 1
ATOM 1414 N N . VAL A 1 179 ? 96.932 -4.052 -80.766 1.00 54.88 179 VAL A N 1
ATOM 1415 C CA . VAL A 1 179 ? 98.245 -4.640 -80.430 1.00 54.88 179 VAL A CA 1
ATOM 1416 C C . VAL A 1 179 ? 98.768 -5.546 -81.559 1.00 54.88 179 VAL A C 1
ATOM 1418 O O . VAL A 1 179 ? 99.960 -5.843 -81.606 1.00 54.88 179 VAL A O 1
ATOM 1421 N N . PHE A 1 180 ? 97.902 -5.965 -82.489 1.00 50.62 180 PHE A N 1
ATOM 1422 C CA . PHE A 1 180 ? 98.239 -6.871 -83.597 1.00 50.62 180 PHE A CA 1
ATOM 1423 C C . PHE A 1 180 ? 98.530 -6.172 -84.944 1.00 50.62 180 PHE A C 1
ATOM 1425 O O . PHE A 1 180 ? 98.631 -6.846 -85.972 1.00 50.62 180 PHE A O 1
ATOM 1432 N N . LEU A 1 181 ? 98.680 -4.842 -84.943 1.00 42.91 181 LEU A N 1
ATOM 1433 C CA . LEU A 1 181 ? 99.022 -3.991 -86.095 1.00 42.91 181 LEU A CA 1
ATOM 1434 C C . LEU A 1 181 ? 100.268 -3.158 -85.777 1.00 42.91 181 LEU A C 1
ATOM 1436 O O . LEU A 1 181 ? 101.138 -3.057 -86.670 1.00 42.91 181 LEU A O 1
#

Sequence (181 aa):
MTDYNKAQVAFRDACKNRIKRQMEIAERKITNEELEDMLESGNPAIFTQEIMTDTQQAKQSLADIEARHEDIIKLEKSIKELHDMFMDMAMLVESQGEMIDRIEFNVDQAVDYIETAKADTKKAVKYQSAARKVSSLLQACYHSMLCVCMCVPNILVVSLCCSCFSFCVWGEICWENSVFL

Radius of gyration: 55.94 Å; chains: 1; bounding box: 130×21×135 Å

Organism: Rodentolepis nana (NCBI:txid102285)